Protein AF-A0AAU2XFC0-F1 (afdb_monomer)

Solvent-accessible surface area (backbone atoms only — not comparable to full-atom values): 4259 Å² total; per-residue (Å²): 130,86,89,72,72,67,71,48,78,44,83,38,89,98,46,34,38,37,37,37,35,66,46,96,85,60,35,30,40,38,37,38,44,32,77,90,52,38,35,33,43,35,44,27,45,69,91,38,76,84,53,66,40,84,63,47,81,31,52,5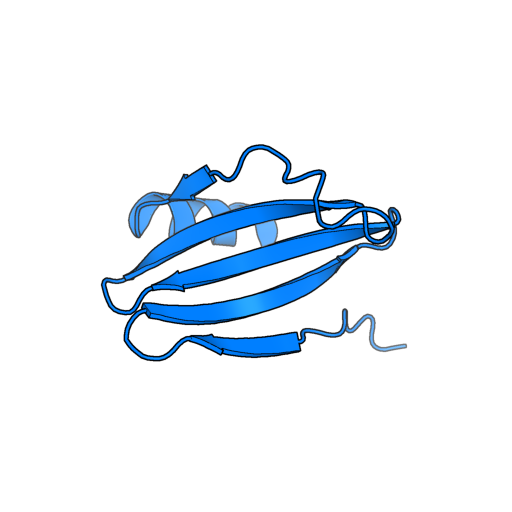7,66,56,48,50,57,50,49,56,69,71,68,56,137

Structure (mmCIF, N/CA/C/O backbone):
data_AF-A0AAU2XFC0-F1
#
_entry.id   AF-A0AAU2XFC0-F1
#
loop_
_atom_site.group_PDB
_atom_site.id
_atom_site.type_symbol
_atom_site.label_atom_id
_atom_site.label_alt_id
_atom_site.label_comp_id
_atom_site.label_asym_id
_atom_site.label_entity_id
_atom_site.label_seq_id
_atom_site.pdbx_PDB_ins_code
_atom_site.Cartn_x
_atom_site.Cartn_y
_atom_site.Cartn_z
_atom_site.occupancy
_atom_site.B_iso_or_equiv
_atom_site.auth_seq_id
_atom_site.auth_comp_id
_atom_site.auth_asym_id
_atom_site.auth_atom_id
_atom_site.pdbx_PDB_model_num
ATOM 1 N N . MET A 1 1 ? 2.745 9.861 23.571 1.00 42.00 1 MET A N 1
ATOM 2 C CA . MET A 1 1 ? 3.301 8.722 22.809 1.00 42.00 1 MET A CA 1
ATOM 3 C C . MET A 1 1 ? 2.895 8.903 21.363 1.00 42.00 1 MET A C 1
ATOM 5 O O . MET A 1 1 ? 1.703 8.945 21.093 1.00 42.00 1 MET A O 1
ATOM 9 N N . SER A 1 2 ? 3.851 9.117 20.464 1.00 47.75 2 SER A N 1
ATOM 10 C CA . SER A 1 2 ? 3.570 9.327 19.043 1.00 47.75 2 SER A CA 1
ATOM 11 C C . SER A 1 2 ? 3.003 8.036 18.448 1.00 47.75 2 SER A C 1
ATOM 13 O O . SER A 1 2 ? 3.715 7.040 18.363 1.00 47.75 2 SER A O 1
ATOM 15 N N . ASN A 1 3 ? 1.721 8.031 18.077 1.00 56.75 3 ASN A N 1
ATOM 16 C CA . ASN A 1 3 ? 1.057 6.910 17.408 1.00 56.75 3 ASN A CA 1
ATOM 17 C C . ASN A 1 3 ? 1.472 6.874 15.927 1.00 56.75 3 ASN A C 1
ATOM 19 O O . ASN A 1 3 ? 0.667 7.136 15.038 1.00 56.75 3 ASN A O 1
ATOM 23 N N . GLN A 1 4 ? 2.759 6.649 15.660 1.00 67.19 4 GLN A N 1
ATOM 24 C CA . GLN A 1 4 ? 3.247 6.468 14.297 1.00 67.19 4 GLN A CA 1
ATOM 25 C C . GLN A 1 4 ? 3.088 5.007 13.905 1.00 67.19 4 GLN A C 1
ATOM 27 O O . GLN A 1 4 ? 3.724 4.123 14.477 1.00 67.19 4 GLN A O 1
ATOM 32 N N . VAL A 1 5 ? 2.247 4.768 12.905 1.00 80.12 5 VAL A N 1
ATOM 33 C CA . VAL A 1 5 ? 2.203 3.480 12.221 1.00 80.12 5 VAL A CA 1
ATOM 34 C C . VAL A 1 5 ? 3.461 3.390 11.347 1.00 80.12 5 VAL A C 1
ATOM 36 O O . VAL A 1 5 ? 3.673 4.286 10.524 1.00 80.12 5 VAL A O 1
ATOM 39 N N . PRO A 1 6 ? 4.329 2.377 11.521 1.00 86.69 6 PRO A N 1
ATOM 40 C CA . PRO A 1 6 ? 5.505 2.219 10.677 1.00 86.69 6 PRO A CA 1
ATOM 41 C C . PRO A 1 6 ? 5.080 1.935 9.233 1.00 86.69 6 PRO A C 1
ATOM 43 O O . PRO A 1 6 ? 4.231 1.079 8.979 1.00 86.69 6 PRO A O 1
ATOM 46 N N . ILE A 1 7 ? 5.688 2.659 8.292 1.00 92.00 7 ILE A N 1
ATOM 47 C CA . ILE A 1 7 ? 5.444 2.507 6.855 1.00 92.00 7 ILE A CA 1
ATOM 48 C C . ILE A 1 7 ? 6.732 2.018 6.198 1.00 92.00 7 ILE A C 1
ATOM 50 O O . ILE A 1 7 ? 7.775 2.667 6.292 1.00 92.00 7 ILE A O 1
ATOM 54 N N . THR A 1 8 ? 6.653 0.894 5.492 1.00 93.19 8 THR A N 1
ATOM 55 C CA . THR A 1 8 ? 7.729 0.399 4.630 1.00 93.19 8 THR A CA 1
ATOM 56 C C . THR A 1 8 ? 7.519 0.922 3.216 1.00 93.19 8 THR A C 1
ATOM 58 O O . THR A 1 8 ? 6.436 0.769 2.660 1.00 93.19 8 THR A O 1
ATOM 61 N N . SER A 1 9 ? 8.553 1.525 2.627 1.00 94.81 9 SER A N 1
ATOM 62 C CA . SER A 1 9 ? 8.548 1.997 1.240 1.00 94.81 9 SER A CA 1
ATOM 63 C C . SER A 1 9 ? 9.490 1.138 0.402 1.00 94.81 9 SER A C 1
ATOM 65 O O . SER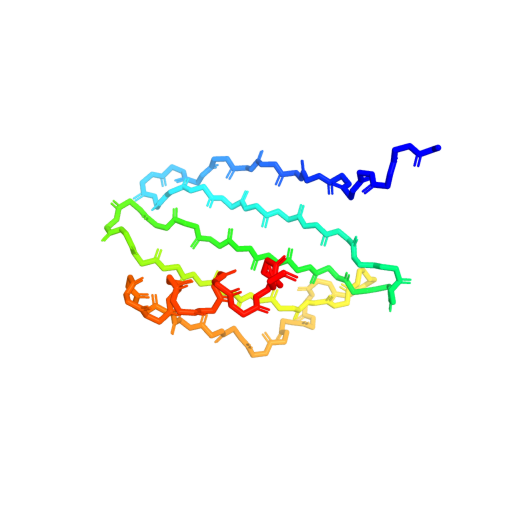 A 1 9 ? 10.675 1.022 0.717 1.00 94.81 9 SER A O 1
ATOM 67 N N . THR A 1 10 ? 8.968 0.547 -0.668 1.00 95.19 10 THR A N 1
ATOM 68 C CA . THR A 1 10 ? 9.709 -0.323 -1.581 1.00 95.19 10 THR A CA 1
ATOM 69 C C . THR A 1 10 ? 9.605 0.235 -3.000 1.00 95.19 10 THR A C 1
ATOM 71 O O . THR A 1 10 ? 8.507 0.285 -3.562 1.00 95.19 10 THR A O 1
ATOM 74 N N . PRO A 1 11 ? 10.714 0.676 -3.617 1.00 95.31 11 PRO A N 1
ATOM 75 C CA . PRO A 1 11 ? 10.693 1.102 -5.009 1.00 95.31 11 PRO A CA 1
ATOM 76 C C . PRO A 1 11 ? 10.410 -0.093 -5.928 1.00 95.31 11 PRO A C 1
ATOM 78 O O . PRO A 1 11 ? 11.029 -1.146 -5.803 1.00 95.31 11 PRO A O 1
ATOM 81 N N . LEU A 1 12 ? 9.505 0.095 -6.888 1.00 93.56 12 LEU A N 1
ATOM 82 C CA . LEU A 1 12 ? 9.178 -0.868 -7.936 1.00 93.56 12 LEU A CA 1
ATOM 83 C C . LEU A 1 12 ? 9.683 -0.322 -9.287 1.00 93.56 12 LEU A C 1
ATOM 85 O O . LEU A 1 12 ? 9.041 0.565 -9.868 1.00 93.56 12 LEU A O 1
ATOM 89 N N . PRO A 1 13 ? 10.837 -0.795 -9.799 1.00 93.56 13 PRO A N 1
ATOM 90 C CA . PRO A 1 13 ? 11.433 -0.291 -11.035 1.00 93.56 13 PRO A CA 1
ATOM 91 C C . PRO A 1 13 ? 10.447 -0.320 -12.208 1.00 93.56 13 PRO A C 1
ATOM 93 O O . PRO A 1 13 ? 9.804 -1.330 -12.470 1.00 93.56 13 PRO A O 1
ATOM 96 N N . GLY A 1 14 ? 10.296 0.813 -12.899 1.00 92.81 14 GLY A N 1
ATOM 97 C CA . GLY A 1 14 ? 9.359 0.961 -14.021 1.00 92.81 14 GLY A CA 1
ATOM 98 C C . GLY A 1 14 ? 7.875 1.087 -13.641 1.00 92.81 14 GLY A C 1
ATOM 99 O O . GLY A 1 14 ? 7.094 1.533 -14.473 1.00 92.81 14 GLY A O 1
ATOM 100 N N . ILE A 1 15 ? 7.486 0.784 -12.397 1.00 92.56 15 ILE A N 1
ATOM 101 C CA . ILE A 1 15 ? 6.083 0.788 -11.949 1.00 92.56 15 ILE A CA 1
ATOM 102 C C . ILE A 1 15 ? 5.802 1.994 -11.051 1.00 92.56 15 ILE A C 1
ATOM 104 O O . ILE A 1 15 ? 4.873 2.752 -11.324 1.00 92.56 15 ILE A O 1
ATOM 108 N N . GLY A 1 16 ? 6.610 2.209 -10.007 1.00 93.69 16 GLY A N 1
ATOM 109 C CA . GLY A 1 16 ? 6.343 3.229 -8.992 1.00 93.69 16 GLY A CA 1
ATOM 110 C C . GLY A 1 16 ? 6.928 2.888 -7.625 1.00 93.69 16 GLY A C 1
ATOM 111 O O . GLY A 1 16 ? 8.051 2.395 -7.547 1.00 93.69 16 GLY A O 1
ATOM 112 N N . THR A 1 17 ? 6.166 3.143 -6.565 1.00 96.00 17 THR A N 1
ATOM 113 C CA . THR A 1 17 ? 6.554 2.840 -5.180 1.00 96.00 17 THR A CA 1
ATOM 114 C C . THR A 1 17 ? 5.426 2.091 -4.488 1.00 96.00 17 THR A C 1
ATOM 116 O O . THR A 1 17 ? 4.264 2.482 -4.596 1.00 96.00 17 THR A O 1
ATOM 119 N N . GLN A 1 18 ? 5.767 1.023 -3.777 1.00 94.12 18 GLN A N 1
ATOM 120 C CA . GLN A 1 18 ? 4.859 0.323 -2.883 1.00 94.12 18 GLN A CA 1
ATOM 121 C C . GLN A 1 18 ? 5.067 0.817 -1.454 1.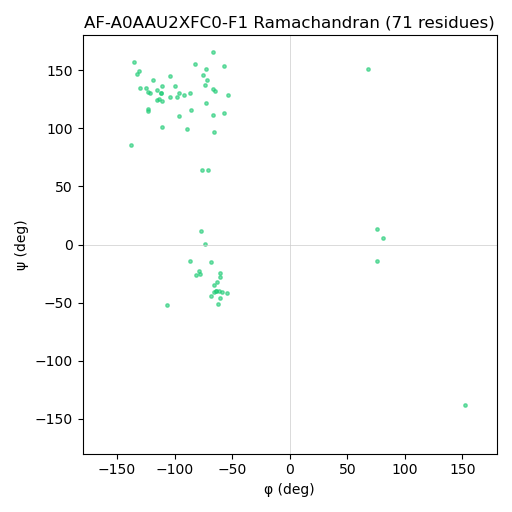00 94.12 18 GLN A C 1
ATOM 123 O O . GLN A 1 18 ? 6.191 0.842 -0.961 1.00 94.12 18 GLN A O 1
ATOM 128 N N . TYR A 1 19 ? 3.977 1.169 -0.787 1.00 93.94 19 TYR A N 1
ATOM 129 C CA . TYR A 1 19 ? 3.939 1.503 0.627 1.00 93.94 19 TYR A CA 1
ATOM 130 C C . TYR A 1 19 ? 3.170 0.418 1.359 1.00 93.94 19 TYR A C 1
ATOM 132 O O . TYR A 1 19 ? 2.063 0.092 0.946 1.00 93.94 19 TYR A O 1
ATOM 140 N N . THR A 1 20 ? 3.721 -0.111 2.443 1.00 91.19 20 THR A N 1
ATOM 141 C CA . THR A 1 20 ? 3.042 -1.111 3.269 1.00 91.19 20 THR A CA 1
ATOM 142 C C . THR A 1 20 ? 2.981 -0.629 4.709 1.00 91.19 20 THR A C 1
ATOM 144 O O . THR A 1 20 ? 3.983 -0.146 5.236 1.00 91.19 20 THR A O 1
ATOM 147 N N . LEU A 1 21 ? 1.820 -0.770 5.345 1.00 90.94 21 LEU A N 1
ATOM 148 C CA . LEU A 1 21 ? 1.636 -0.521 6.771 1.00 90.94 21 LEU A CA 1
ATOM 149 C C . LEU A 1 21 ? 0.911 -1.687 7.442 1.00 90.94 21 LEU A C 1
ATOM 151 O O . LEU A 1 21 ? 0.072 -2.350 6.831 1.00 90.94 21 LEU A O 1
ATOM 155 N N . GLN A 1 22 ? 1.217 -1.913 8.714 1.00 89.62 22 GLN A N 1
ATOM 156 C CA . GLN A 1 22 ? 0.503 -2.879 9.541 1.00 89.62 22 GLN A CA 1
ATOM 157 C C . GLN A 1 22 ? -0.545 -2.156 10.381 1.00 89.62 22 GLN A C 1
ATOM 159 O O . GLN A 1 22 ? -0.256 -1.187 11.082 1.00 89.62 22 GLN A O 1
ATOM 164 N N . THR A 1 23 ? -1.781 -2.626 10.293 1.00 86.56 23 THR A N 1
ATOM 165 C CA . THR A 1 23 ? -2.882 -2.141 11.124 1.00 86.56 23 THR A CA 1
ATOM 166 C C . THR A 1 23 ? -2.852 -2.833 12.486 1.00 86.56 23 THR A C 1
ATOM 168 O O . THR A 1 23 ? -2.387 -3.967 12.604 1.00 86.56 23 THR A O 1
ATOM 171 N N . GLN A 1 24 ? -3.413 -2.199 13.521 1.00 84.75 24 GLN A N 1
ATOM 172 C CA . GLN A 1 24 ? -3.546 -2.839 14.841 1.00 84.75 24 GLN A CA 1
ATOM 173 C C . GLN A 1 24 ? -4.403 -4.114 14.805 1.00 84.75 24 GLN A C 1
ATOM 175 O O . GLN A 1 24 ? -4.233 -4.989 15.645 1.00 84.75 24 GLN A O 1
ATOM 180 N N . GLY A 1 25 ? -5.297 -4.239 13.820 1.00 82.81 25 GLY A N 1
ATOM 181 C CA . GLY A 1 25 ? -6.142 -5.417 13.625 1.00 82.81 25 GLY A CA 1
ATOM 182 C C . GLY A 1 25 ? -5.436 -6.621 12.993 1.00 82.81 25 GLY A C 1
ATOM 183 O O . GLY A 1 25 ? -6.124 -7.530 12.544 1.00 82.81 25 GLY A O 1
ATOM 184 N N . GLY A 1 26 ? -4.101 -6.621 12.888 1.00 82.62 26 GLY A N 1
ATOM 185 C CA . GLY A 1 26 ? -3.335 -7.754 12.351 1.00 82.62 26 GLY A CA 1
ATOM 186 C C . GLY A 1 26 ? -3.388 -7.899 10.826 1.00 82.62 26 GLY A C 1
ATOM 187 O O . GLY A 1 26 ? -2.991 -8.927 10.287 1.00 82.62 26 GLY A O 1
ATOM 188 N N . ARG A 1 27 ? -3.867 -6.876 10.110 1.00 83.75 27 ARG A N 1
ATOM 189 C CA . ARG A 1 27 ? -3.865 -6.838 8.640 1.00 83.75 27 ARG A CA 1
ATOM 190 C C . ARG A 1 27 ? -2.775 -5.922 8.127 1.00 83.75 27 ARG A C 1
ATOM 192 O O . ARG A 1 27 ? -2.542 -4.862 8.716 1.00 83.75 27 ARG A O 1
ATOM 199 N N . ALA A 1 28 ? -2.175 -6.281 7.002 1.00 87.00 28 ALA A N 1
ATOM 200 C CA . ALA A 1 28 ? -1.272 -5.408 6.277 1.00 87.00 28 ALA A CA 1
ATOM 201 C C . ALA A 1 28 ? -2.002 -4.754 5.099 1.00 87.00 28 ALA A C 1
ATOM 203 O O . ALA A 1 28 ? -2.779 -5.390 4.384 1.00 87.00 28 ALA A O 1
ATOM 204 N N . LEU A 1 29 ? -1.771 -3.455 4.927 1.00 90.06 29 LEU A N 1
ATOM 205 C CA . LEU A 1 29 ? -2.328 -2.658 3.843 1.00 90.06 29 LEU A CA 1
ATOM 206 C C . LEU A 1 29 ? -1.186 -2.210 2.937 1.00 90.06 29 LEU A C 1
ATOM 208 O O . LEU A 1 29 ? -0.227 -1.602 3.410 1.00 90.06 29 LEU A O 1
ATOM 212 N N . SER A 1 30 ? -1.297 -2.512 1.644 1.00 90.44 30 SER A N 1
ATOM 213 C CA . SER A 1 30 ? -0.349 -2.097 0.609 1.00 90.44 30 SER A CA 1
ATOM 214 C C . SER A 1 30 ? -0.981 -1.078 -0.323 1.00 90.44 30 SER A C 1
ATOM 216 O O . SER A 1 30 ? -2.117 -1.241 -0.770 1.00 90.44 30 SER A O 1
ATOM 218 N N . ILE A 1 31 ? -0.216 -0.040 -0.638 1.00 93.19 31 ILE A N 1
ATOM 219 C CA . ILE A 1 31 ? -0.555 0.994 -1.604 1.00 93.19 31 ILE A CA 1
ATOM 220 C C . ILE A 1 31 ? 0.548 1.031 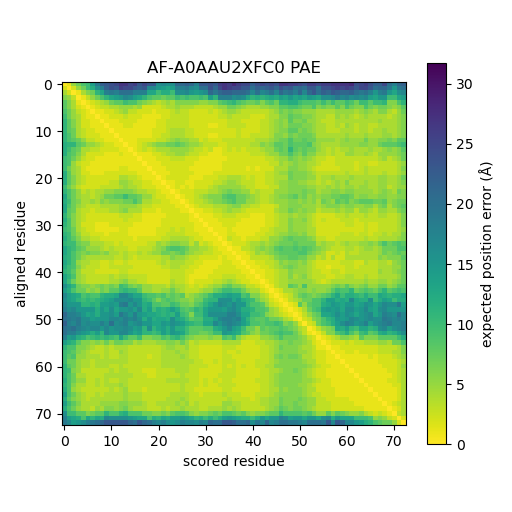-2.652 1.00 93.19 31 ILE A C 1
ATOM 222 O O . ILE A 1 31 ? 1.683 1.393 -2.356 1.00 93.19 31 ILE A O 1
ATOM 226 N N . VAL A 1 32 ? 0.215 0.717 -3.900 1.00 93.50 32 VAL A N 1
ATOM 227 C CA . VAL A 1 32 ? 1.121 0.918 -5.034 1.00 93.50 32 VAL A CA 1
ATOM 228 C C . VAL A 1 32 ? 0.788 2.247 -5.691 1.00 93.50 32 VAL A C 1
ATOM 230 O O . VAL A 1 32 ? -0.262 2.389 -6.319 1.00 93.50 32 VAL A O 1
ATOM 233 N N . ALA A 1 33 ? 1.689 3.216 -5.562 1.00 93.19 33 ALA A N 1
ATOM 234 C CA . ALA A 1 33 ? 1.633 4.483 -6.274 1.00 93.19 33 ALA A CA 1
ATOM 235 C C . ALA A 1 33 ? 2.370 4.336 -7.609 1.00 93.19 33 ALA A C 1
ATOM 237 O O . ALA A 1 33 ? 3.601 4.381 -7.657 1.00 93.19 33 ALA A O 1
ATOM 238 N N . ALA A 1 34 ? 1.616 4.125 -8.687 1.00 91.56 34 ALA A N 1
ATOM 239 C CA . ALA A 1 34 ? 2.173 4.005 -10.025 1.00 91.56 34 ALA A CA 1
ATOM 240 C C . ALA A 1 34 ? 2.649 5.368 -10.549 1.00 91.56 34 ALA A C 1
ATOM 242 O O . ALA A 1 34 ? 2.074 6.410 -10.230 1.00 91.56 34 ALA A O 1
ATOM 243 N N . ARG A 1 35 ? 3.661 5.363 -11.421 1.00 89.06 35 ARG A N 1
ATOM 244 C CA . ARG A 1 35 ? 4.227 6.585 -12.030 1.00 89.06 35 ARG A CA 1
ATOM 245 C C . ARG A 1 35 ? 3.220 7.391 -12.856 1.00 89.06 35 ARG A C 1
ATOM 247 O O . ARG A 1 35 ? 3.342 8.604 -12.930 1.00 89.06 35 ARG A O 1
ATOM 254 N N . ASP A 1 36 ? 2.219 6.721 -13.422 1.00 86.62 36 ASP A N 1
ATOM 255 C CA . ASP A 1 36 ? 1.097 7.321 -14.168 1.00 86.62 36 ASP A C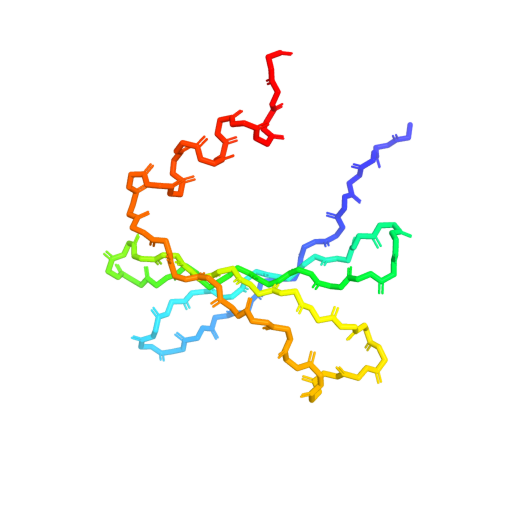A 1
ATOM 256 C C . ASP A 1 36 ? 0.072 8.029 -13.252 1.00 86.62 36 ASP A C 1
ATOM 258 O O . ASP A 1 36 ? -0.950 8.536 -13.698 1.00 86.62 36 ASP A O 1
ATOM 262 N N . GLY A 1 37 ? 0.296 8.028 -11.934 1.00 85.38 37 GLY A N 1
ATOM 263 C CA . GLY A 1 37 ? -0.635 8.595 -10.962 1.00 85.38 37 GLY A CA 1
ATOM 264 C C . GLY A 1 37 ? -1.802 7.670 -10.617 1.00 85.38 37 GLY A C 1
ATOM 265 O O . GLY A 1 37 ? -2.686 8.060 -9.863 1.00 85.38 37 GLY A O 1
ATOM 266 N N . ARG A 1 38 ? -1.838 6.429 -11.103 1.00 89.75 38 ARG A N 1
ATOM 267 C CA . ARG A 1 38 ? -2.792 5.420 -10.612 1.00 89.75 38 ARG A CA 1
ATOM 268 C C . ARG A 1 38 ? -2.356 4.893 -9.254 1.00 89.75 38 ARG A C 1
ATOM 270 O O . AR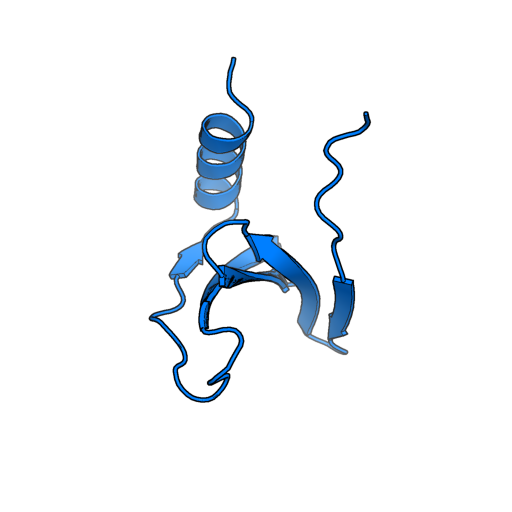G A 1 38 ? -1.161 4.762 -8.988 1.00 89.75 38 ARG A O 1
ATOM 277 N N . ARG A 1 39 ? -3.322 4.580 -8.395 1.00 92.94 39 ARG A N 1
ATOM 278 C CA . ARG A 1 39 ? -3.060 3.978 -7.086 1.00 92.94 39 ARG A CA 1
ATOM 279 C C . ARG A 1 39 ? -3.741 2.621 -7.033 1.00 92.94 39 ARG A C 1
ATOM 281 O O . ARG A 1 39 ? -4.823 2.455 -7.581 1.00 92.94 39 ARG A O 1
ATOM 288 N N . SER A 1 40 ? -3.101 1.639 -6.417 1.00 90.50 40 SER A N 1
ATOM 289 C CA . SER A 1 40 ? -3.736 0.349 -6.128 1.00 90.50 40 SER A CA 1
ATOM 290 C C . SER A 1 40 ? -3.658 0.094 -4.638 1.00 90.50 40 SER A C 1
ATOM 292 O O . SER A 1 40 ? -2.582 0.250 -4.071 1.00 90.50 40 SER A O 1
ATOM 294 N N . LEU A 1 41 ? -4.777 -0.276 -4.026 1.00 90.69 41 LEU A N 1
ATOM 295 C CA . LEU A 1 41 ? -4.870 -0.613 -2.613 1.00 90.69 41 LEU A CA 1
ATOM 296 C C . LEU A 1 41 ? -5.158 -2.105 -2.482 1.00 90.69 41 LEU A C 1
ATOM 298 O O . LEU A 1 41 ? -6.075 -2.610 -3.123 1.00 90.69 41 LEU A O 1
ATOM 302 N N . ALA A 1 42 ? -4.387 -2.800 -1.656 1.00 88.25 42 ALA A N 1
ATOM 303 C CA . ALA A 1 42 ? -4.596 -4.207 -1.340 1.00 88.25 42 ALA A CA 1
ATOM 304 C C . ALA A 1 42 ? -4.511 -4.424 0.171 1.00 88.25 42 ALA A C 1
ATOM 306 O O . ALA A 1 42 ? -3.750 -3.745 0.863 1.00 88.25 42 ALA A O 1
ATOM 307 N N . ILE A 1 43 ? -5.292 -5.380 0.667 1.00 86.94 43 ILE A N 1
ATOM 308 C CA . ILE A 1 43 ? -5.285 -5.811 2.065 1.00 86.94 43 ILE A CA 1
ATOM 309 C C . ILE A 1 43 ? -4.955 -7.296 2.069 1.00 86.94 43 ILE A C 1
ATOM 311 O O . ILE A 1 43 ? -5.572 -8.060 1.330 1.00 86.94 43 ILE A O 1
ATOM 315 N N . PHE A 1 44 ? -4.001 -7.688 2.898 1.00 80.62 44 PHE A N 1
ATOM 316 C CA . PHE A 1 44 ? -3.602 -9.080 3.077 1.00 80.62 44 PHE A CA 1
ATOM 317 C C . PHE A 1 44 ? -3.439 -9.394 4.559 1.00 80.62 44 PHE A C 1
ATOM 319 O O . PHE A 1 44 ? -3.256 -8.503 5.403 1.00 80.62 44 PHE A O 1
ATOM 326 N N . GLU A 1 45 ? -3.551 -10.679 4.870 1.00 75.62 45 GLU A N 1
ATOM 327 C CA . GLU A 1 45 ? -3.198 -11.191 6.185 1.00 75.62 45 GLU A CA 1
ATOM 328 C C . GLU A 1 45 ? -1.674 -11.161 6.331 1.00 75.62 45 GLU A C 1
ATOM 330 O O . GLU A 1 45 ? -0.938 -11.378 5.370 1.00 75.62 45 GLU A O 1
ATOM 335 N N . ILE A 1 46 ? -1.185 -10.822 7.524 1.00 68.25 46 ILE A N 1
ATOM 336 C CA . ILE A 1 46 ? 0.263 -10.740 7.773 1.00 68.25 46 ILE A CA 1
ATOM 337 C C . ILE A 1 46 ? 0.913 -12.127 7.657 1.00 68.25 46 ILE A C 1
ATOM 339 O O . ILE A 1 46 ? 2.044 -12.227 7.184 1.00 68.25 46 ILE A O 1
ATOM 343 N N . ASP A 1 47 ? 0.189 -13.170 8.065 1.00 69.19 47 ASP A N 1
ATOM 344 C CA . ASP A 1 47 ? 0.671 -14.552 8.108 1.00 69.19 47 ASP A CA 1
ATOM 345 C C . ASP A 1 47 ? 0.500 -15.320 6.788 1.00 69.19 47 ASP A C 1
ATOM 347 O O . ASP A 1 47 ? 1.134 -16.358 6.618 1.00 69.19 47 ASP A O 1
ATOM 351 N N . ASP A 1 48 ? -0.299 -14.814 5.842 1.00 66.88 48 ASP A N 1
ATOM 352 C CA . ASP A 1 48 ? -0.528 -15.468 4.548 1.00 66.88 48 ASP A CA 1
ATOM 353 C C . ASP A 1 48 ? -0.515 -14.431 3.405 1.00 66.88 48 ASP A C 1
ATOM 355 O O . ASP A 1 48 ? -1.553 -13.892 3.018 1.00 66.88 48 ASP A O 1
ATOM 359 N N . PRO A 1 49 ? 0.670 -14.084 2.866 1.00 61.75 49 PRO A N 1
ATOM 360 C CA . PRO A 1 49 ? 0.791 -13.129 1.762 1.00 61.75 49 PRO A CA 1
ATOM 361 C C . PRO A 1 49 ? 0.210 -13.657 0.437 1.00 61.75 49 PRO A C 1
ATOM 363 O O . PRO A 1 49 ? -0.009 -12.868 -0.485 1.00 61.75 49 PRO A O 1
ATOM 366 N N . ASP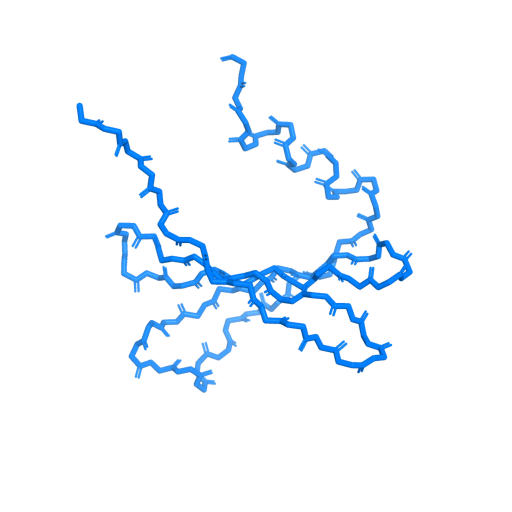 A 1 50 ? -0.046 -14.967 0.341 1.00 66.81 50 ASP A N 1
ATOM 367 C CA . ASP A 1 50 ? -0.732 -15.615 -0.780 1.00 66.81 50 ASP A CA 1
ATOM 368 C C . ASP A 1 50 ? -2.261 -15.432 -0.724 1.00 66.81 50 ASP A C 1
ATOM 370 O O . ASP A 1 50 ? -2.914 -15.412 -1.774 1.00 66.81 50 ASP A O 1
ATOM 374 N N . ALA A 1 51 ? -2.836 -15.169 0.457 1.00 61.59 51 ALA A N 1
ATOM 375 C CA . ALA A 1 51 ? -4.185 -14.638 0.637 1.00 61.59 51 ALA A CA 1
ATOM 376 C C . ALA A 1 51 ? -4.242 -13.165 0.203 1.00 61.59 51 ALA A C 1
ATOM 378 O O . ALA A 1 51 ? -4.486 -12.234 0.977 1.00 61.59 51 ALA A O 1
ATOM 379 N N . CYS A 1 52 ? -4.015 -12.945 -1.089 1.00 56.97 52 CYS A N 1
ATOM 380 C CA . CYS A 1 52 ? -4.195 -11.663 -1.737 1.00 56.97 52 CYS A CA 1
ATOM 381 C C . CYS A 1 52 ? -5.689 -11.321 -1.695 1.00 56.97 52 CYS A C 1
ATOM 383 O O . CYS A 1 52 ? -6.485 -11.795 -2.511 1.00 56.97 52 CYS A O 1
ATOM 385 N N . GLY A 1 53 ? -6.090 -10.514 -0.710 1.00 62.03 53 GLY A N 1
ATOM 386 C CA . GLY A 1 53 ? -7.418 -9.917 -0.693 1.00 62.03 53 GLY A CA 1
ATOM 387 C C . GLY A 1 53 ? -7.645 -9.108 -1.978 1.00 62.03 53 GLY A C 1
ATOM 388 O O . GLY A 1 53 ? -6.683 -8.633 -2.590 1.00 62.03 53 GLY A O 1
ATOM 389 N N . PRO A 1 54 ? -8.902 -8.938 -2.425 1.00 61.59 54 PRO A N 1
ATOM 390 C CA . PRO A 1 54 ? -9.192 -8.254 -3.678 1.00 61.59 54 PRO A CA 1
ATOM 391 C C . PRO A 1 54 ? -8.610 -6.835 -3.661 1.00 61.59 54 PRO A C 1
ATOM 393 O O . PRO A 1 54 ? -9.037 -5.975 -2.891 1.00 61.59 54 PRO A O 1
ATOM 396 N N . GLY A 1 55 ? -7.610 -6.602 -4.513 1.00 77.00 55 GLY A N 1
ATOM 397 C CA . GLY A 1 55 ? -7.015 -5.287 -4.698 1.00 77.00 55 GLY A CA 1
ATOM 398 C C . GLY A 1 55 ? -7.948 -4.365 -5.481 1.00 77.00 55 GLY A C 1
ATOM 399 O O . GLY A 1 55 ? -8.533 -4.764 -6.489 1.00 77.00 55 GLY A O 1
ATOM 400 N N . VAL A 1 56 ? -8.058 -3.111 -5.050 1.00 87.38 56 VAL A N 1
ATOM 401 C CA . VAL A 1 56 ? -8.838 -2.072 -5.729 1.00 87.38 56 VAL A CA 1
ATOM 402 C C . VAL A 1 56 ? -7.887 -1.135 -6.462 1.00 87.38 56 VAL A C 1
ATOM 404 O O . VAL A 1 56 ? -6.952 -0.586 -5.876 1.00 87.38 56 VAL A O 1
ATOM 407 N N . ARG A 1 57 ? -8.126 -0.938 -7.760 1.00 90.69 57 ARG A N 1
ATOM 408 C CA . ARG A 1 57 ? -7.471 0.117 -8.540 1.00 90.69 57 ARG A CA 1
ATOM 409 C C . ARG A 1 57 ? -8.265 1.405 -8.402 1.00 90.69 57 ARG A C 1
ATOM 411 O O . ARG A 1 57 ? -9.467 1.403 -8.626 1.00 90.69 57 ARG A O 1
ATOM 418 N N . LEU A 1 58 ? -7.565 2.484 -8.086 1.00 91.38 58 LEU A N 1
ATOM 419 C CA . LEU A 1 58 ? -8.110 3.820 -7.919 1.00 91.38 58 LEU A CA 1
ATOM 420 C C . LEU A 1 58 ? -7.529 4.740 -8.991 1.00 91.38 58 LEU A C 1
ATOM 422 O O . LEU A 1 58 ? -6.311 4.787 -9.228 1.00 91.38 58 LEU A O 1
ATOM 426 N N . THR A 1 59 ? -8.410 5.505 -9.622 1.00 92.00 59 THR A N 1
ATOM 427 C CA . THR A 1 59 ? -8.028 6.681 -10.399 1.00 92.00 59 THR A CA 1
ATOM 428 C C . THR A 1 59 ? -7.458 7.766 -9.479 1.00 92.00 59 THR A C 1
ATOM 430 O O . THR A 1 59 ? -7.627 7.712 -8.256 1.00 92.00 59 THR A O 1
ATOM 433 N N . PRO A 1 60 ? -6.785 8.789 -10.037 1.00 89.44 60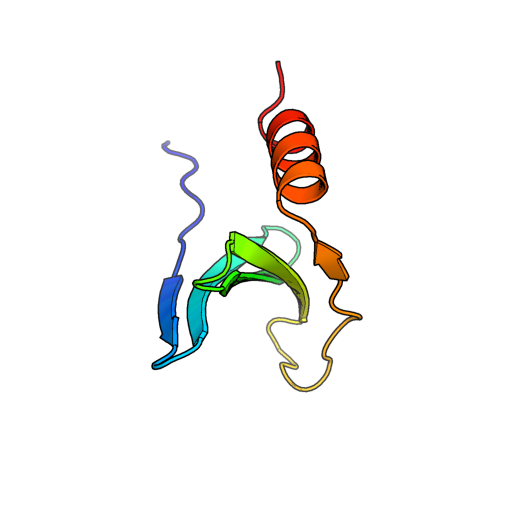 PRO A N 1
ATOM 434 C CA . PRO A 1 60 ? -6.309 9.905 -9.236 1.00 89.44 60 PRO A CA 1
ATOM 435 C C . PRO A 1 60 ? -7.391 10.599 -8.409 1.00 89.44 60 PRO A C 1
ATOM 437 O O . PRO A 1 60 ? -7.147 10.897 -7.246 1.00 89.44 60 PRO A O 1
ATOM 440 N N . ALA A 1 61 ? -8.573 10.812 -8.990 1.00 91.56 61 ALA A N 1
ATOM 441 C CA . ALA A 1 61 ? -9.680 11.484 -8.319 1.00 91.56 61 ALA A CA 1
ATOM 442 C C . ALA A 1 61 ? -10.252 10.644 -7.164 1.00 91.56 61 ALA A C 1
ATOM 444 O O . ALA A 1 61 ? -10.455 11.169 -6.074 1.00 91.56 61 ALA A O 1
ATOM 445 N N . GLU A 1 62 ? -10.447 9.336 -7.369 1.00 93.00 62 GLU A N 1
ATOM 446 C CA . GLU A 1 62 ? -10.925 8.427 -6.314 1.00 93.00 62 GLU A CA 1
ATOM 447 C C . GLU A 1 62 ? -9.927 8.320 -5.158 1.00 93.00 62 GLU A C 1
ATOM 449 O O . GLU A 1 62 ? -10.322 8.309 -3.996 1.00 93.00 62 GLU A O 1
ATOM 454 N N . ALA A 1 63 ? -8.626 8.272 -5.465 1.00 91.44 63 ALA A N 1
ATOM 455 C CA . ALA A 1 63 ? -7.586 8.236 -4.444 1.00 91.44 63 ALA A CA 1
ATOM 456 C C . ALA A 1 63 ? -7.561 9.520 -3.602 1.00 91.44 63 ALA A C 1
ATOM 458 O O . ALA A 1 63 ? -7.397 9.437 -2.388 1.00 91.44 63 ALA A O 1
ATOM 459 N N . THR A 1 64 ? -7.742 10.688 -4.228 1.00 90.38 64 THR A N 1
ATOM 460 C CA . THR A 1 64 ? -7.863 11.966 -3.512 1.00 90.38 64 THR A CA 1
ATOM 461 C C . THR A 1 64 ? -9.091 11.973 -2.608 1.00 90.38 64 THR A C 1
ATOM 463 O O . THR A 1 64 ? -8.942 12.208 -1.414 1.00 90.38 64 THR A O 1
ATOM 466 N N . ALA A 1 65 ? -10.268 11.626 -3.136 1.00 92.06 65 ALA A N 1
ATOM 467 C CA . ALA A 1 65 ? -11.498 11.586 -2.346 1.00 92.06 65 ALA A CA 1
ATOM 468 C C . ALA A 1 65 ? -11.388 10.619 -1.151 1.00 92.06 65 ALA A C 1
ATOM 470 O O . ALA A 1 65 ? -11.812 10.937 -0.044 1.00 92.06 65 ALA A O 1
ATOM 471 N N . LEU A 1 66 ? -10.766 9.449 -1.343 1.00 90.69 66 LEU A N 1
ATOM 472 C CA . LEU A 1 66 ? -10.518 8.503 -0.254 1.00 90.69 66 LEU A CA 1
ATOM 473 C C . LEU A 1 66 ? -9.543 9.065 0.790 1.00 90.69 66 LEU A C 1
ATOM 475 O O . LEU A 1 66 ? -9.754 8.866 1.982 1.00 90.69 66 LEU A O 1
ATOM 479 N N . ALA A 1 67 ? -8.481 9.754 0.364 1.00 89.19 67 ALA A N 1
ATOM 480 C CA . ALA A 1 67 ? -7.518 10.358 1.281 1.00 89.19 67 ALA A CA 1
ATOM 481 C C . ALA A 1 67 ? -8.181 11.406 2.187 1.00 89.19 67 ALA A C 1
ATOM 483 O O . ALA A 1 67 ? -7.902 11.428 3.384 1.00 89.19 67 ALA A O 1
ATOM 484 N N . GLU A 1 68 ? -9.095 12.214 1.648 1.00 90.50 68 GLU A N 1
ATOM 485 C CA . GLU A 1 68 ? -9.873 13.175 2.440 1.00 90.50 68 GLU A CA 1
ATOM 486 C C . GLU A 1 68 ? -10.712 12.463 3.513 1.00 90.50 68 GLU A C 1
ATOM 488 O O . GLU A 1 68 ? -10.636 12.814 4.688 1.00 90.50 68 GLU A O 1
ATOM 493 N N . LEU A 1 69 ? -11.407 11.376 3.154 1.00 91.19 69 LEU A N 1
ATOM 494 C CA . LEU A 1 69 ? -12.183 10.579 4.116 1.00 91.19 69 LEU A CA 1
ATOM 495 C C . LEU A 1 69 ? -11.323 9.918 5.205 1.00 91.19 69 LEU A C 1
ATOM 497 O O . LEU A 1 69 ? -11.791 9.722 6.324 1.00 91.19 69 LEU A O 1
ATOM 501 N N . LEU A 1 70 ? -10.085 9.537 4.881 1.00 87.88 70 LEU A N 1
ATOM 502 C CA . LEU A 1 70 ? -9.173 8.866 5.814 1.00 87.88 70 LEU A CA 1
ATOM 503 C C . LEU A 1 70 ? -8.450 9.828 6.755 1.00 87.88 70 LEU A C 1
A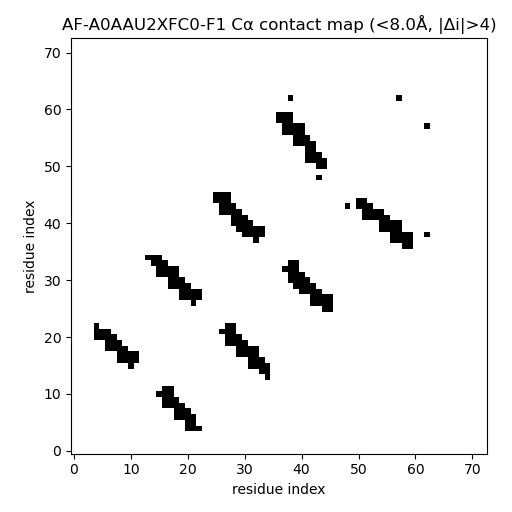TOM 505 O O . LEU A 1 70 ? -8.023 9.408 7.830 1.00 87.88 70 LEU A O 1
ATOM 509 N N . THR A 1 71 ? -8.273 11.084 6.346 1.00 84.69 71 THR A N 1
ATOM 510 C CA . THR A 1 71 ? -7.561 12.077 7.159 1.00 84.69 71 THR A CA 1
ATOM 511 C C . THR A 1 71 ? -8.454 12.606 8.286 1.00 84.69 71 THR A C 1
ATOM 513 O O . THR A 1 71 ? -7.929 12.951 9.342 1.00 84.69 71 THR A O 1
ATOM 516 N N . GLY A 1 72 ? -9.783 12.547 8.106 1.00 75.94 72 GLY A N 1
ATOM 517 C CA . GLY A 1 72 ? -10.762 13.113 9.036 1.00 75.94 72 GLY A CA 1
ATOM 518 C C . GLY A 1 72 ? -10.703 14.645 9.049 1.00 75.94 72 GLY A C 1
ATOM 519 O O . GLY A 1 72 ? -9.653 15.226 8.785 1.00 75.94 72 GLY A O 1
ATOM 520 N N . GLU A 1 73 ? -11.832 15.296 9.330 1.00 59.00 73 GLU A N 1
ATOM 521 C CA . GLU A 1 73 ? -11.857 16.732 9.668 1.00 59.00 73 GLU A CA 1
ATOM 522 C C . GLU A 1 73 ? -11.326 16.963 11.093 1.00 59.00 73 GLU A C 1
ATOM 524 O O . GLU A 1 73 ? -11.668 16.146 11.986 1.00 59.00 73 GLU A O 1
#

Mean predicted aligned error: 5.94 Å

pLDDT: mean 83.83, std 12.55, range [42.0, 96.0]

Secondary structure (DSSP, 8-state):
------EEEEEETTTEEEEEEE-TTSEEEEEEEETTS-EEEEEEESS-TTSB--PEEE-HHHHHHHHHHHH--

Foldseek 3Di:
DPPDFDWDWDADPQFAIKIWTADPVQKIWIWGQGPVRKIKIWIDHPVCPVRTHDIDIDHNVRVVVVVDVVVDD

Sequence (73 aa):
MSNQVPITSTPLPGIGTQYTLQTQGGRALSIVAARDGRRSLAIFEIDDPDACGPGVRLTPAEATALAELLTGE

Radius of gyration: 12.99 Å; Cα contacts (8 Å, |Δi|>4): 119; chains: 1; bounding box: 24×32×37 Å

Nearest PDB structures (foldseek):
  7agw-assembly1_B  TM=8.800E-01  e=2.711E-05  Bacillus subtilis subsp. subtilis str. 168
  7ahm-assembly2_C  TM=8.911E-01  e=2.842E-04  Bacillus subtilis
  4fma-assembly9_I  TM=6.704E-01  e=7.908E-02  Escherichia coli
  4fma-assembly18_J  TM=6.718E-01  e=8.821E-02  Escherichia coli
  4fmd-assembly3_E  TM=6.774E-01  e=2.359E-01  Escherichia coli